Protein AF-A0A8J3AFJ2-F1 (afdb_monomer_lite)

Organism: NCBI:txid1516104

Structure (mmCIF, N/CA/C/O backbone):
data_AF-A0A8J3AFJ2-F1
#
_entry.id   AF-A0A8J3AFJ2-F1
#
loop_
_atom_site.group_PDB
_atom_site.id
_atom_site.type_symbol
_atom_site.label_atom_id
_atom_site.label_alt_id
_atom_site.label_comp_id
_atom_site.label_asym_id
_atom_site.label_entity_id
_atom_site.label_seq_id
_atom_site.pdbx_PDB_ins_code
_atom_site.Cartn_x
_atom_site.Cartn_y
_atom_site.Cartn_z
_atom_site.occupancy
_atom_site.B_iso_or_equiv
_atom_site.auth_seq_id
_atom_site.auth_comp_id
_atom_site.auth_asym_id
_atom_site.auth_atom_id
_atom_site.pdbx_PDB_model_num
ATOM 1 N N . MET A 1 1 ? -10.147 10.013 20.349 1.00 59.81 1 MET A N 1
ATOM 2 C CA . MET A 1 1 ? -10.002 10.369 18.919 1.00 59.81 1 MET A CA 1
ATOM 3 C C . MET A 1 1 ? -10.777 9.334 18.118 1.00 59.81 1 MET A C 1
ATOM 5 O O . MET A 1 1 ? -10.565 8.156 18.369 1.00 59.81 1 MET A O 1
ATOM 9 N N . ASN A 1 2 ? -11.723 9.731 17.260 1.00 79.12 2 ASN A N 1
ATOM 10 C CA . ASN A 1 2 ? -12.610 8.769 16.591 1.00 79.12 2 ASN A CA 1
ATOM 11 C C . ASN A 1 2 ? -11.804 7.804 15.711 1.00 79.12 2 ASN A C 1
ATOM 13 O O . ASN A 1 2 ? -11.023 8.247 14.869 1.00 79.12 2 ASN A O 1
ATOM 17 N N . ASN A 1 3 ? -12.034 6.497 15.868 1.00 81.25 3 ASN A N 1
ATOM 18 C CA . ASN A 1 3 ? -11.379 5.442 15.081 1.00 81.25 3 ASN A CA 1
ATOM 19 C C . ASN A 1 3 ? -11.558 5.643 13.562 1.00 81.25 3 ASN A C 1
ATOM 21 O O . ASN A 1 3 ? -10.661 5.327 12.787 1.00 81.25 3 ASN A O 1
ATOM 25 N N . HIS A 1 4 ? -12.658 6.280 13.147 1.00 83.81 4 HIS A N 1
ATOM 26 C CA . HIS A 1 4 ? -12.886 6.737 11.774 1.00 83.81 4 HIS A CA 1
ATOM 27 C C . HIS A 1 4 ? -11.843 7.741 11.267 1.00 83.81 4 HIS A C 1
ATOM 29 O O . HIS A 1 4 ? -11.381 7.618 10.138 1.00 83.81 4 HIS A O 1
ATOM 35 N N . ILE A 1 5 ? -11.456 8.722 12.090 1.00 86.44 5 ILE A N 1
ATOM 36 C CA . ILE A 1 5 ? -10.483 9.758 11.710 1.00 86.44 5 ILE A CA 1
ATOM 37 C C . ILE A 1 5 ? -9.102 9.120 11.542 1.00 86.44 5 ILE A C 1
ATOM 39 O O . ILE A 1 5 ? -8.420 9.373 10.555 1.00 86.44 5 ILE A O 1
ATOM 43 N N . ILE A 1 6 ? -8.721 8.229 12.462 1.00 87.94 6 ILE A N 1
ATOM 44 C CA . ILE A 1 6 ? -7.457 7.479 12.393 1.00 87.94 6 ILE A CA 1
ATOM 45 C C . ILE A 1 6 ? -7.434 6.577 11.153 1.00 87.94 6 ILE A C 1
ATOM 47 O O . ILE A 1 6 ? -6.445 6.560 10.422 1.00 87.94 6 ILE A O 1
ATOM 51 N N . GLY A 1 7 ? -8.535 5.868 10.888 1.00 86.75 7 GLY A N 1
ATOM 52 C CA . GLY A 1 7 ? -8.679 5.029 9.701 1.00 86.75 7 GLY A CA 1
ATOM 53 C C . GLY A 1 7 ? -8.566 5.828 8.402 1.00 86.75 7 GLY A C 1
ATOM 54 O O . GLY A 1 7 ? -7.807 5.451 7.512 1.00 86.75 7 GLY A O 1
ATOM 55 N N . GLY A 1 8 ? -9.253 6.971 8.325 1.00 89.00 8 GLY A N 1
ATOM 56 C CA . GLY A 1 8 ? -9.202 7.876 7.177 1.00 89.00 8 GLY A CA 1
ATOM 57 C C . GLY A 1 8 ? -7.803 8.438 6.923 1.00 89.00 8 GLY A C 1
ATOM 58 O O . GLY A 1 8 ? -7.320 8.378 5.795 1.00 89.00 8 GLY A O 1
ATOM 59 N N . ILE A 1 9 ? -7.112 8.908 7.969 1.00 92.50 9 ILE A N 1
ATOM 60 C CA . ILE A 1 9 ? -5.724 9.386 7.864 1.00 92.50 9 ILE A CA 1
ATOM 61 C C . ILE A 1 9 ? -4.799 8.264 7.378 1.00 92.50 9 ILE A C 1
ATOM 63 O O . ILE A 1 9 ? -3.967 8.502 6.506 1.00 92.50 9 ILE A O 1
ATOM 67 N N . GLY A 1 10 ? -4.958 7.043 7.897 1.00 89.00 10 GLY A N 1
ATOM 68 C CA . GLY A 1 10 ? -4.156 5.890 7.481 1.00 89.00 10 GLY A CA 1
ATOM 69 C C . GLY A 1 10 ? -4.313 5.557 5.995 1.00 89.00 10 GLY A C 1
ATOM 70 O O . GLY A 1 10 ? -3.319 5.349 5.301 1.00 89.00 10 GLY A O 1
ATOM 71 N N . ILE A 1 11 ? -5.546 5.583 5.480 1.00 92.75 11 ILE A N 1
ATOM 72 C CA . ILE A 1 11 ? -5.816 5.347 4.054 1.00 92.75 11 ILE A CA 1
ATOM 73 C C . ILE A 1 11 ? -5.256 6.486 3.193 1.00 92.75 11 ILE A C 1
ATOM 75 O O . ILE A 1 11 ? -4.591 6.221 2.194 1.00 92.75 11 ILE A O 1
ATOM 79 N N . 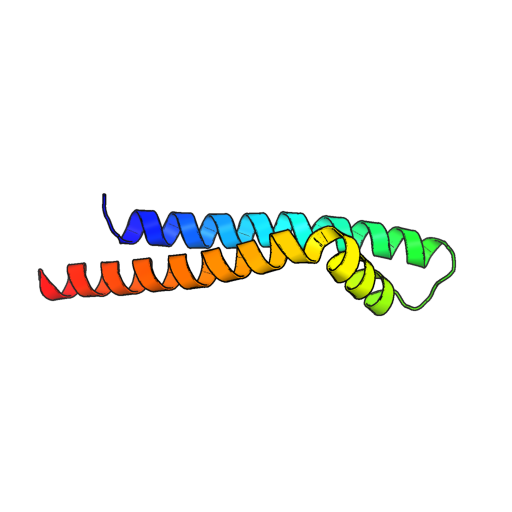LEU A 1 12 ? -5.468 7.747 3.585 1.00 93.19 12 LEU A N 1
ATOM 80 C CA . LEU A 1 12 ? -4.939 8.894 2.840 1.00 93.19 12 LEU A CA 1
ATOM 81 C C . LEU A 1 12 ? -3.408 8.869 2.777 1.00 93.19 12 LEU A C 1
ATOM 83 O O . LEU A 1 12 ? -2.839 9.035 1.701 1.00 93.19 12 LEU A O 1
ATOM 87 N N . MET A 1 13 ? -2.738 8.591 3.898 1.00 91.19 13 MET A N 1
ATOM 88 C CA . MET A 1 13 ? -1.279 8.455 3.932 1.00 91.19 13 MET A CA 1
ATOM 89 C C . MET A 1 13 ? -0.779 7.302 3.067 1.00 91.19 13 MET A C 1
ATOM 91 O O . MET A 1 13 ? 0.230 7.453 2.381 1.00 91.19 13 MET A O 1
ATOM 95 N N . SER A 1 14 ? -1.495 6.177 3.040 1.00 92.25 14 SER A N 1
ATOM 96 C CA . SER A 1 14 ? -1.172 5.064 2.147 1.00 92.25 14 SER A CA 1
ATOM 97 C C . SER A 1 14 ? -1.203 5.482 0.674 1.00 92.25 14 SER A C 1
ATOM 99 O O . SER A 1 14 ? -0.231 5.236 -0.044 1.00 92.25 14 SER A O 1
ATOM 101 N N . ILE A 1 15 ? -2.264 6.170 0.239 1.00 92.19 15 ILE A N 1
ATOM 102 C CA . ILE A 1 15 ? -2.421 6.643 -1.146 1.00 92.19 15 ILE A CA 1
ATOM 103 C C . ILE A 1 15 ? -1.315 7.636 -1.511 1.00 92.19 15 ILE A C 1
ATOM 105 O O . ILE A 1 15 ? -0.724 7.536 -2.585 1.00 92.19 15 ILE A O 1
ATOM 109 N N . ILE A 1 16 ? -1.001 8.571 -0.612 1.00 92.31 16 ILE A N 1
ATOM 110 C CA . ILE A 1 16 ? 0.050 9.569 -0.837 1.00 92.31 16 ILE A CA 1
ATOM 111 C C . ILE A 1 16 ? 1.417 8.886 -0.969 1.00 92.31 16 ILE A C 1
ATOM 113 O O . ILE A 1 16 ? 2.147 9.155 -1.922 1.00 92.31 16 ILE A O 1
ATOM 117 N N . LEU A 1 17 ? 1.754 7.960 -0.066 1.00 89.88 17 LEU A N 1
ATOM 118 C CA . LEU A 1 17 ? 3.006 7.198 -0.122 1.00 89.88 17 LEU A CA 1
ATOM 119 C C . LEU A 1 17 ? 3.100 6.327 -1.381 1.00 89.88 17 LEU A C 1
ATOM 121 O O . LEU A 1 17 ? 4.169 6.214 -1.979 1.00 89.88 17 LEU A O 1
ATOM 125 N N . PHE A 1 18 ? 1.983 5.750 -1.819 1.00 90.06 18 PHE A N 1
ATOM 126 C CA . PHE A 1 18 ? 1.922 4.996 -3.066 1.00 90.06 18 PHE A CA 1
ATOM 127 C C . PHE A 1 18 ? 2.161 5.904 -4.282 1.00 90.06 18 PHE A C 1
ATOM 129 O O . PHE A 1 18 ? 2.979 5.599 -5.145 1.00 90.06 18 PHE A O 1
ATOM 136 N N . GLY A 1 19 ? 1.525 7.076 -4.325 1.00 87.44 19 GLY A N 1
ATOM 137 C CA . GLY A 1 19 ? 1.747 8.059 -5.387 1.00 87.44 19 GLY A CA 1
ATOM 138 C C . GLY A 1 19 ? 3.201 8.538 -5.444 1.00 87.44 19 GLY A C 1
ATOM 139 O O . GLY A 1 19 ? 3.812 8.531 -6.511 1.00 87.44 19 GLY A O 1
ATOM 140 N N . MET A 1 20 ? 3.790 8.874 -4.292 1.00 86.44 20 MET A N 1
ATOM 141 C CA . MET A 1 20 ? 5.186 9.323 -4.196 1.00 86.44 20 MET A CA 1
ATOM 142 C C . MET A 1 20 ? 6.214 8.247 -4.568 1.00 86.44 20 MET A C 1
ATOM 144 O O . MET A 1 20 ? 7.360 8.588 -4.833 1.00 86.44 20 MET A O 1
ATOM 148 N N . THR A 1 21 ? 5.838 6.969 -4.602 1.00 87.69 21 THR A N 1
ATOM 149 C CA . THR A 1 21 ? 6.738 5.871 -4.992 1.00 87.69 21 THR A CA 1
ATOM 150 C C . THR A 1 21 ? 6.571 5.474 -6.450 1.00 87.69 21 THR A C 1
ATOM 152 O O . THR A 1 21 ? 7.558 5.296 -7.169 1.00 87.69 21 THR A O 1
ATOM 155 N N . VAL A 1 22 ? 5.327 5.381 -6.917 1.00 84.44 22 VAL A N 1
ATOM 156 C CA . VAL A 1 22 ? 5.027 4.981 -8.292 1.00 84.44 22 VAL A CA 1
ATOM 157 C C . VAL A 1 22 ? 5.388 6.091 -9.273 1.00 84.44 22 VAL A C 1
ATOM 159 O O . VAL A 1 22 ? 6.085 5.813 -10.242 1.00 84.44 22 VAL A O 1
ATOM 162 N N . ILE A 1 23 ? 4.992 7.346 -9.022 1.00 85.56 23 ILE A N 1
ATOM 163 C CA . ILE A 1 23 ? 5.187 8.448 -9.984 1.00 85.56 23 ILE A CA 1
ATOM 164 C C . ILE A 1 23 ? 6.672 8.630 -10.356 1.00 85.56 23 ILE A C 1
ATOM 166 O O . ILE A 1 23 ? 6.974 8.609 -11.552 1.00 85.56 23 ILE A O 1
ATOM 170 N N . PRO A 1 24 ? 7.625 8.736 -9.406 1.00 82.19 24 PRO A N 1
ATOM 171 C CA . PRO A 1 24 ? 9.038 8.889 -9.754 1.00 82.19 24 PRO A CA 1
ATOM 172 C C . PRO A 1 24 ? 9.612 7.660 -10.455 1.00 82.19 24 PRO A C 1
ATOM 174 O O . PRO A 1 24 ? 10.422 7.801 -11.366 1.00 82.19 24 PRO A O 1
ATOM 177 N N . SER A 1 25 ? 9.176 6.458 -10.072 1.00 81.56 25 SER A N 1
ATOM 178 C CA . SER A 1 25 ? 9.634 5.215 -10.701 1.00 81.56 25 SER A CA 1
ATOM 179 C C . SER A 1 25 ? 9.195 5.129 -12.165 1.00 81.56 25 SER A C 1
ATOM 181 O O . SER A 1 25 ? 9.972 4.706 -13.022 1.00 81.56 25 SER A O 1
ATOM 183 N N . THR A 1 26 ? 7.990 5.612 -12.476 1.00 81.19 26 THR A N 1
ATOM 184 C CA . THR A 1 26 ? 7.497 5.736 -13.853 1.00 81.19 26 THR A CA 1
ATOM 185 C C . THR A 1 26 ? 8.308 6.756 -14.650 1.00 81.19 26 THR A C 1
ATOM 187 O O . THR A 1 26 ? 8.675 6.480 -15.788 1.00 81.19 26 THR A O 1
ATOM 190 N N . VAL A 1 27 ? 8.644 7.907 -14.055 1.00 81.06 27 VAL A N 1
ATOM 191 C CA . VAL A 1 27 ? 9.467 8.942 -14.709 1.00 81.06 27 VAL A CA 1
ATOM 192 C C . VAL A 1 27 ? 10.880 8.429 -14.998 1.00 81.06 27 VAL A C 1
ATOM 194 O O . VAL A 1 27 ? 11.351 8.553 -16.125 1.00 81.06 27 VAL A O 1
ATOM 197 N N . ILE A 1 28 ? 11.534 7.789 -14.020 1.00 76.81 28 ILE A N 1
ATOM 198 C CA . ILE A 1 28 ? 12.872 7.193 -14.186 1.00 76.81 28 ILE A CA 1
ATOM 199 C C . ILE A 1 28 ? 12.857 6.151 -15.302 1.00 76.81 28 ILE A C 1
ATOM 201 O O . ILE A 1 28 ? 13.749 6.124 -16.151 1.00 76.81 28 ILE A O 1
ATOM 205 N N . SER A 1 29 ? 11.832 5.301 -15.318 1.00 74.12 29 SER A N 1
ATOM 206 C CA . SER A 1 29 ? 11.695 4.316 -16.374 1.00 74.12 29 SER A CA 1
ATOM 207 C C . SER A 1 29 ? 11.489 4.952 -17.740 1.00 74.12 29 SER A C 1
ATOM 209 O O . SER A 1 29 ? 12.059 4.458 -18.708 1.00 74.12 29 SER A O 1
ATOM 211 N N . LEU A 1 30 ? 10.674 6.002 -17.840 1.00 75.75 30 LEU A N 1
ATOM 212 C CA . LEU A 1 30 ? 10.405 6.671 -19.109 1.00 75.75 30 LEU A CA 1
ATOM 213 C C . LEU A 1 30 ? 11.693 7.280 -19.680 1.00 75.75 30 LEU A C 1
ATOM 215 O O . LEU A 1 30 ? 12.009 7.056 -20.845 1.00 75.75 30 LEU A O 1
ATOM 219 N N . SER A 1 31 ? 12.510 7.916 -18.834 1.00 71.88 31 SER A N 1
ATOM 220 C CA . SER A 1 31 ? 13.850 8.389 -19.213 1.00 71.88 31 SER A CA 1
ATOM 221 C C . SER A 1 31 ? 14.795 7.261 -19.653 1.00 71.88 31 SER A C 1
ATOM 223 O O . SER A 1 31 ? 15.697 7.484 -20.458 1.00 71.88 31 SER A O 1
ATOM 225 N N . GLY A 1 32 ? 14.619 6.044 -19.130 1.00 67.69 32 GLY A N 1
ATOM 226 C CA . GLY A 1 32 ? 15.359 4.858 -19.567 1.00 67.69 32 GLY A CA 1
ATOM 227 C C . GLY A 1 32 ? 14.929 4.346 -20.945 1.00 67.69 32 GLY A C 1
ATOM 228 O O . GLY A 1 32 ? 15.776 3.892 -21.713 1.00 67.69 32 GLY A O 1
ATOM 229 N N . VAL A 1 33 ? 13.641 4.469 -21.279 1.00 67.19 33 VAL A N 1
ATOM 230 C CA . VAL A 1 33 ? 13.085 4.096 -22.592 1.00 67.19 33 VAL A CA 1
ATOM 231 C C . VAL A 1 33 ? 13.574 5.036 -23.685 1.00 67.19 33 VAL A C 1
ATOM 233 O O . VAL A 1 33 ? 14.001 4.575 -24.740 1.00 67.19 33 VAL A O 1
ATOM 236 N N . GLU A 1 34 ? 13.620 6.343 -23.413 1.00 65.44 34 GLU A N 1
ATOM 237 C CA . GLU A 1 34 ? 14.146 7.350 -24.349 1.00 65.44 34 GLU A CA 1
ATOM 238 C C . GLU A 1 34 ? 15.620 7.114 -24.733 1.00 65.44 34 GLU A C 1
ATOM 240 O O . GLU A 1 34 ? 16.082 7.599 -25.763 1.00 65.44 34 GLU A O 1
ATOM 245 N N . ARG A 1 35 ? 16.360 6.320 -23.946 1.00 69.38 35 ARG A N 1
ATOM 246 C CA . ARG A 1 35 ? 17.737 5.889 -24.246 1.00 69.38 35 ARG A CA 1
ATOM 247 C C . ARG A 1 35 ? 17.823 4.613 -25.098 1.00 69.38 35 ARG A C 1
ATOM 249 O O . ARG A 1 35 ? 18.907 4.048 -25.217 1.00 69.38 35 ARG A O 1
ATOM 256 N N . GLY A 1 36 ? 16.714 4.171 -25.694 1.00 66.00 36 GLY A N 1
ATOM 257 C CA . GLY A 1 36 ? 16.660 3.018 -26.601 1.00 66.00 36 GLY A CA 1
ATOM 258 C C . GLY A 1 36 ? 16.450 1.673 -25.904 1.00 66.00 36 GLY A C 1
ATOM 259 O O . GLY A 1 36 ? 16.781 0.635 -26.471 1.00 66.00 36 GLY A O 1
ATOM 260 N N . ASN A 1 37 ? 15.936 1.675 -24.669 1.00 62.25 37 ASN A N 1
ATOM 261 C CA . ASN A 1 37 ? 15.621 0.450 -23.941 1.00 62.25 37 ASN A CA 1
ATOM 262 C C . ASN A 1 37 ? 14.106 0.181 -23.979 1.00 62.25 37 ASN A C 1
ATOM 264 O O . ASN A 1 37 ? 13.351 0.735 -23.183 1.00 62.25 37 ASN A O 1
ATOM 268 N N . ASP A 1 38 ? 13.659 -0.692 -24.885 1.00 66.25 38 ASP A N 1
ATOM 269 C CA . ASP A 1 38 ? 12.233 -1.001 -25.110 1.00 66.25 38 ASP A CA 1
ATOM 270 C C . ASP A 1 38 ? 11.539 -1.714 -23.927 1.00 66.25 38 ASP A C 1
ATOM 272 O O . ASP A 1 38 ? 10.324 -1.917 -23.923 1.00 66.25 38 ASP A O 1
ATOM 276 N N . GLN A 1 39 ? 12.277 -2.077 -22.873 1.00 69.50 39 GLN A N 1
ATOM 277 C CA . GLN A 1 39 ? 11.745 -2.776 -21.701 1.00 69.50 39 GLN A CA 1
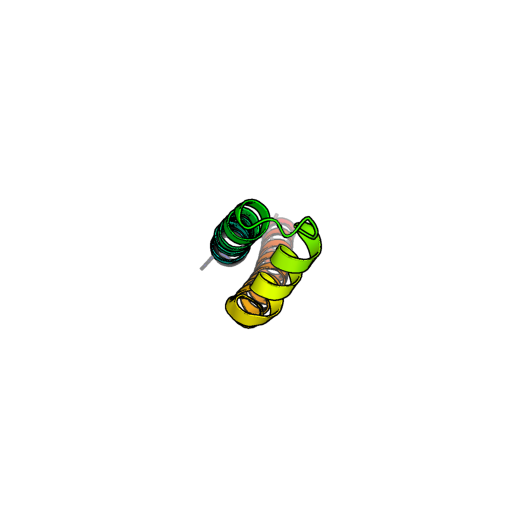ATOM 278 C C . GLN A 1 39 ? 11.200 -1.824 -20.618 1.00 69.50 39 GLN A C 1
ATOM 280 O O . GLN A 1 39 ? 11.592 -1.904 -19.451 1.00 69.50 39 GLN A O 1
ATOM 285 N N . SER A 1 40 ? 10.271 -0.930 -20.977 1.00 67.62 40 SER A N 1
ATOM 286 C CA . SER A 1 40 ? 9.730 0.085 -20.052 1.00 67.62 40 SER A CA 1
ATOM 287 C C . SER A 1 40 ? 9.148 -0.518 -18.765 1.00 67.62 40 SER A C 1
ATOM 289 O O . SER A 1 40 ? 9.485 -0.098 -17.668 1.00 67.62 40 SER A O 1
ATOM 291 N N . LEU A 1 41 ? 8.349 -1.583 -18.852 1.00 66.38 41 LEU A N 1
ATOM 292 C CA . LEU A 1 41 ? 7.743 -2.211 -17.670 1.00 66.38 41 LEU A CA 1
ATOM 293 C C . LEU A 1 41 ? 8.777 -2.868 -16.744 1.00 66.38 41 LEU A C 1
ATOM 295 O O . LEU A 1 41 ? 8.616 -2.848 -15.523 1.00 66.38 41 LEU A O 1
ATOM 299 N N . TYR A 1 42 ? 9.857 -3.409 -17.311 1.00 72.75 42 TYR A N 1
ATOM 300 C CA . TYR A 1 42 ? 10.963 -3.973 -16.538 1.00 72.75 42 TYR A CA 1
ATOM 301 C C . TYR A 1 42 ? 11.751 -2.875 -15.815 1.00 72.75 42 TYR A C 1
ATOM 303 O O . TYR A 1 42 ? 12.106 -3.024 -14.645 1.00 72.75 42 TYR A O 1
ATOM 311 N N . LEU A 1 43 ? 11.970 -1.741 -16.483 1.00 71.81 43 LEU A N 1
ATOM 312 C CA . LEU A 1 43 ? 12.604 -0.558 -15.905 1.00 71.81 43 LEU A CA 1
ATOM 313 C C . LEU A 1 43 ? 11.762 0.046 -14.771 1.00 71.81 43 LEU A C 1
ATOM 315 O O . LEU A 1 43 ? 12.321 0.350 -13.718 1.00 71.81 43 LEU A O 1
ATOM 319 N N . ILE A 1 44 ? 10.434 0.142 -14.935 1.00 78.88 44 ILE A N 1
ATOM 320 C CA . ILE A 1 44 ? 9.505 0.556 -13.867 1.00 78.88 44 ILE A CA 1
ATOM 321 C C . ILE A 1 44 ? 9.648 -0.387 -12.673 1.00 78.88 44 ILE A C 1
ATOM 323 O O . ILE A 1 44 ? 9.924 0.067 -11.565 1.00 78.88 44 ILE A O 1
ATOM 327 N N . GLY A 1 45 ? 9.504 -1.697 -12.895 1.00 71.88 45 GLY A N 1
ATOM 328 C CA . GLY A 1 45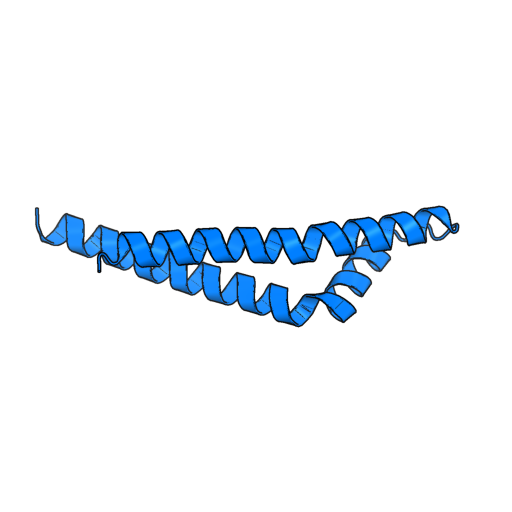 ? 9.585 -2.698 -11.831 1.00 71.88 45 GLY A CA 1
ATOM 329 C C . GLY A 1 45 ? 10.921 -2.663 -11.088 1.00 71.88 45 GLY A C 1
ATOM 330 O O . GLY A 1 45 ? 10.943 -2.703 -9.860 1.00 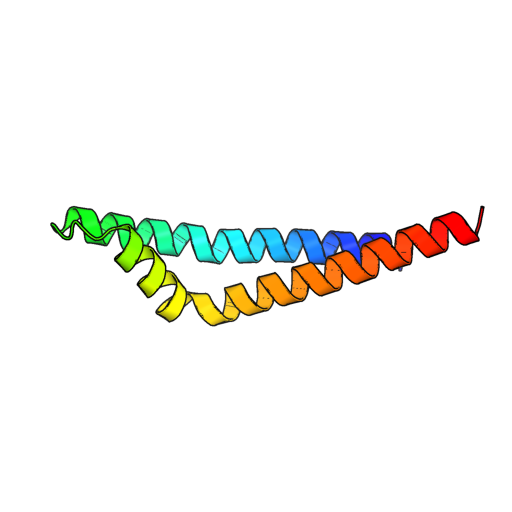71.88 45 GLY A O 1
ATOM 331 N N . THR A 1 46 ? 12.027 -2.500 -11.814 1.00 78.19 46 THR A N 1
ATOM 332 C CA . THR A 1 46 ? 13.372 -2.410 -11.231 1.00 78.19 46 THR A CA 1
ATOM 333 C C . THR A 1 46 ? 13.552 -1.122 -10.428 1.00 78.19 46 THR A C 1
ATOM 335 O O . THR A 1 46 ? 14.046 -1.168 -9.305 1.00 78.19 46 THR A O 1
ATOM 338 N N . ALA A 1 47 ? 13.113 0.027 -10.950 1.00 76.81 47 ALA A N 1
ATOM 339 C CA . ALA A 1 47 ? 13.177 1.299 -10.230 1.00 76.81 47 ALA A CA 1
ATOM 340 C C . ALA A 1 47 ? 12.330 1.263 -8.947 1.00 76.81 47 ALA A C 1
ATOM 342 O O . ALA A 1 47 ? 12.791 1.689 -7.885 1.00 76.81 47 ALA A O 1
ATOM 343 N N . LEU A 1 48 ? 11.134 0.674 -9.024 1.00 78.38 48 LEU A N 1
ATOM 344 C CA . LEU A 1 48 ? 10.267 0.460 -7.870 1.00 78.38 48 LEU A CA 1
ATOM 345 C C . LEU A 1 48 ? 10.917 -0.451 -6.826 1.00 78.38 48 LEU A C 1
ATOM 347 O O . LEU A 1 48 ? 10.911 -0.115 -5.643 1.00 78.38 48 LEU A O 1
ATOM 351 N N . PHE A 1 49 ? 11.503 -1.573 -7.245 1.00 75.50 49 PHE A N 1
ATOM 352 C CA . PHE A 1 49 ? 12.112 -2.539 -6.333 1.00 75.50 49 PHE A CA 1
ATOM 353 C C . PHE A 1 49 ? 13.405 -2.013 -5.694 1.00 75.50 49 PHE A C 1
ATOM 355 O O . PHE A 1 49 ? 13.666 -2.270 -4.522 1.00 75.50 49 PHE A O 1
ATOM 362 N N . ASN A 1 50 ? 14.202 -1.241 -6.433 1.00 76.81 50 ASN A N 1
ATOM 363 C CA . ASN A 1 50 ? 15.510 -0.794 -5.960 1.00 76.81 50 ASN A CA 1
ATOM 364 C C . ASN A 1 50 ? 15.436 0.507 -5.145 1.00 76.81 50 ASN A C 1
ATOM 366 O O . ASN A 1 50 ? 16.131 0.644 -4.142 1.00 76.81 50 ASN A O 1
ATOM 370 N N . ASN A 1 51 ? 14.572 1.451 -5.540 1.00 73.62 51 ASN A N 1
ATOM 371 C CA . ASN A 1 51 ? 14.528 2.783 -4.925 1.00 73.62 51 ASN A CA 1
ATOM 372 C C . ASN A 1 51 ? 13.286 3.027 -4.063 1.00 73.62 51 ASN A C 1
ATOM 374 O O . ASN A 1 51 ? 13.282 3.952 -3.255 1.00 73.62 51 ASN A O 1
ATOM 378 N N . SER A 1 52 ? 12.210 2.261 -4.249 1.00 79.94 52 SER A N 1
ATOM 379 C CA . SER A 1 52 ? 10.902 2.577 -3.655 1.00 79.94 52 SER A CA 1
ATOM 380 C C . SER A 1 52 ? 10.230 1.412 -2.931 1.00 79.94 52 SER A C 1
ATOM 382 O O . SER A 1 52 ? 9.106 1.556 -2.458 1.00 79.94 52 SER A O 1
ATOM 384 N N . PHE A 1 53 ? 10.916 0.283 -2.754 1.00 83.62 53 PHE A N 1
ATOM 385 C CA . PHE A 1 53 ? 10.340 -0.908 -2.130 1.00 83.62 53 PHE A CA 1
ATOM 386 C C . PHE A 1 53 ? 9.928 -0.683 -0.669 1.00 83.62 53 PHE A C 1
ATOM 388 O O . PHE A 1 53 ? 8.814 -1.022 -0.275 1.00 83.62 53 PHE A O 1
ATOM 395 N N . ILE A 1 54 ? 10.795 -0.044 0.123 1.00 86.75 54 ILE A N 1
ATOM 396 C CA . ILE A 1 54 ? 10.529 0.282 1.533 1.00 86.75 54 ILE A CA 1
ATOM 397 C C .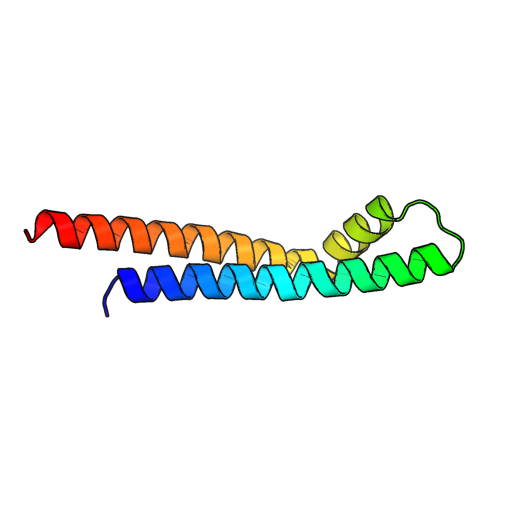 ILE A 1 54 ? 9.278 1.170 1.679 1.00 86.75 54 ILE A C 1
ATOM 399 O O . ILE A 1 54 ? 8.344 0.760 2.371 1.00 86.75 54 ILE A O 1
ATOM 403 N N . PRO A 1 55 ? 9.193 2.352 1.037 1.00 85.50 55 PRO A N 1
ATOM 404 C CA . PRO A 1 55 ? 8.006 3.197 1.158 1.00 85.50 55 PRO A CA 1
ATOM 405 C C . PRO A 1 55 ? 6.734 2.550 0.586 1.00 85.50 55 PRO A C 1
ATOM 407 O O . PRO A 1 55 ? 5.641 2.837 1.077 1.00 85.50 55 PRO A O 1
ATOM 410 N N . LEU A 1 56 ? 6.849 1.624 -0.371 1.00 87.88 56 LEU A N 1
ATOM 411 C CA . LEU A 1 56 ? 5.707 0.878 -0.902 1.00 87.88 56 LEU A CA 1
ATOM 412 C C . LEU A 1 56 ? 5.175 -0.156 0.102 1.00 87.88 56 LEU A C 1
ATOM 414 O O . LEU A 1 56 ? 3.967 -0.239 0.315 1.00 87.88 56 LEU A O 1
ATOM 418 N N . ILE A 1 57 ? 6.061 -0.868 0.806 1.00 90.94 57 ILE A N 1
ATOM 419 C CA . ILE A 1 57 ? 5.670 -1.723 1.938 1.00 90.94 57 ILE A CA 1
ATOM 420 C C . ILE A 1 57 ? 4.989 -0.890 3.024 1.00 90.94 57 ILE A C 1
ATOM 422 O O . ILE A 1 57 ? 3.938 -1.277 3.533 1.00 90.94 57 ILE A O 1
ATOM 426 N N . VAL A 1 58 ? 5.559 0.266 3.368 1.00 91.12 58 VAL A N 1
ATOM 427 C CA . VAL A 1 58 ? 4.985 1.156 4.385 1.00 91.12 58 VAL A CA 1
ATOM 428 C C . VAL A 1 58 ? 3.591 1.629 3.961 1.00 91.12 58 VAL A C 1
ATOM 430 O O . VAL A 1 58 ? 2.665 1.567 4.768 1.00 91.12 58 VAL A O 1
ATOM 433 N N . SER A 1 59 ? 3.397 2.005 2.693 1.00 92.19 59 SER A N 1
ATOM 434 C CA . SER A 1 59 ? 2.077 2.333 2.138 1.00 92.19 59 SER A CA 1
ATOM 435 C C . SER A 1 59 ? 1.071 1.190 2.322 1.00 92.19 59 SER A C 1
ATOM 437 O O . SER A 1 59 ? -0.044 1.432 2.789 1.00 92.19 59 SER A O 1
ATOM 439 N N . ILE A 1 60 ? 1.463 -0.055 2.035 1.00 92.56 60 ILE A N 1
ATOM 440 C CA . ILE A 1 60 ? 0.603 -1.235 2.212 1.00 92.56 60 ILE A CA 1
ATOM 441 C C . ILE A 1 60 ? 0.228 -1.424 3.687 1.00 92.56 60 ILE A C 1
ATOM 443 O O . ILE A 1 60 ? -0.940 -1.653 4.009 1.00 92.56 60 ILE A O 1
ATOM 447 N N . VAL A 1 61 ? 1.190 -1.290 4.603 1.00 93.75 61 VAL A N 1
ATOM 448 C CA . VAL A 1 61 ? 0.932 -1.397 6.047 1.00 93.75 61 VAL A CA 1
ATOM 449 C C . VAL A 1 61 ? -0.064 -0.327 6.497 1.00 93.75 61 VAL A C 1
ATOM 451 O O . VAL A 1 61 ? -1.044 -0.652 7.171 1.00 93.75 61 VAL A O 1
ATOM 454 N N . PHE A 1 62 ? 0.125 0.927 6.079 1.00 91.62 62 PHE A N 1
ATOM 455 C CA . PHE A 1 62 ? -0.808 2.014 6.384 1.00 91.62 62 PHE A CA 1
ATOM 456 C C . PHE A 1 62 ? -2.204 1.775 5.806 1.00 91.62 62 PHE A C 1
ATOM 458 O O . PHE A 1 62 ? -3.187 2.090 6.477 1.00 91.62 62 PHE A O 1
ATOM 465 N N . LEU A 1 63 ? -2.310 1.162 4.623 1.00 92.62 63 LEU A N 1
ATOM 466 C CA . LEU A 1 63 ? -3.593 0.787 4.030 1.00 92.62 63 LEU A CA 1
ATOM 467 C C . LEU A 1 63 ? -4.342 -0.198 4.934 1.00 92.62 63 LEU A C 1
ATOM 469 O O . LEU A 1 63 ? -5.488 0.043 5.311 1.00 92.62 63 LEU A O 1
ATOM 473 N N . PHE A 1 64 ? -3.686 -1.298 5.316 1.00 94.25 64 PHE A N 1
ATOM 474 C CA . PHE A 1 64 ? -4.303 -2.340 6.136 1.00 94.25 64 PHE A CA 1
ATOM 475 C C . PHE A 1 64 ? -4.665 -1.832 7.529 1.00 94.25 64 PHE A C 1
ATOM 477 O O . PHE A 1 64 ? -5.757 -2.120 8.025 1.00 94.25 64 PHE A O 1
ATOM 484 N N . VAL A 1 65 ? -3.778 -1.056 8.152 1.00 92.69 65 VAL A N 1
ATOM 485 C CA . VAL A 1 65 ? -4.046 -0.424 9.448 1.00 92.69 65 VAL A CA 1
ATOM 486 C C . VAL A 1 65 ? -5.215 0.555 9.321 1.00 92.69 65 VAL A C 1
ATOM 488 O O . VAL A 1 65 ? -6.159 0.476 10.105 1.00 92.69 65 VAL A O 1
ATOM 491 N N . GLY A 1 66 ? -5.210 1.414 8.300 1.00 90.50 66 GLY A N 1
ATOM 492 C CA . GLY A 1 66 ? -6.283 2.367 8.025 1.00 90.50 66 GLY A CA 1
ATOM 493 C C . GLY A 1 66 ? -7.642 1.683 7.868 1.00 90.50 66 GLY A C 1
ATOM 494 O O . GLY A 1 66 ? -8.586 2.020 8.580 1.00 90.50 66 GLY A O 1
ATOM 495 N N . ILE A 1 67 ? -7.721 0.648 7.025 1.00 92.81 67 ILE A N 1
ATOM 496 C CA . ILE A 1 67 ? -8.938 -0.154 6.814 1.00 92.81 67 ILE A CA 1
ATOM 497 C C . ILE A 1 67 ? -9.408 -0.803 8.122 1.00 92.81 67 ILE A C 1
ATOM 499 O O . ILE A 1 67 ? -10.594 -0.738 8.447 1.00 92.81 67 ILE A O 1
ATOM 503 N N . ARG A 1 68 ? -8.501 -1.397 8.910 1.00 91.12 68 ARG A N 1
ATOM 504 C CA . ARG A 1 68 ? -8.843 -2.012 10.205 1.00 91.12 68 ARG A CA 1
ATOM 505 C C . ARG A 1 68 ? -9.486 -1.008 11.161 1.00 91.12 68 ARG A C 1
ATOM 507 O O . ARG A 1 68 ? -10.501 -1.331 11.778 1.00 91.12 68 ARG A O 1
ATOM 514 N N . TYR A 1 69 ? -8.922 0.195 11.274 1.00 89.81 69 TYR A N 1
ATOM 515 C CA . TYR A 1 69 ? -9.470 1.252 12.128 1.00 89.81 69 TYR A CA 1
ATOM 516 C C . TYR A 1 69 ? -10.795 1.806 11.603 1.00 89.81 69 TYR A C 1
ATOM 518 O O . TYR A 1 69 ? -11.687 2.090 12.400 1.00 89.81 69 TYR A O 1
ATOM 526 N N . LEU A 1 70 ? -10.959 1.893 10.282 1.00 88.88 70 LEU A N 1
ATOM 527 C CA . LEU A 1 70 ? -12.201 2.345 9.659 1.00 88.88 70 LEU A CA 1
ATOM 528 C C . LEU A 1 70 ? -13.339 1.343 9.907 1.00 88.88 70 LEU A C 1
ATOM 530 O O . LEU A 1 70 ? -14.395 1.733 10.394 1.00 88.88 70 LEU A O 1
ATOM 534 N N . ILE A 1 71 ? -13.093 0.042 9.706 1.00 88.56 71 ILE A N 1
ATOM 535 C CA . ILE A 1 71 ? -14.058 -1.027 10.023 1.00 88.56 71 ILE A CA 1
ATOM 536 C C . ILE A 1 71 ? -14.415 -1.017 11.514 1.00 88.56 71 ILE A C 1
ATOM 538 O O . ILE A 1 71 ? -15.588 -1.125 11.872 1.00 88.56 71 ILE A O 1
ATOM 542 N N . LYS A 1 72 ? -13.414 -0.874 12.396 1.00 86.75 72 LYS A N 1
ATOM 543 C CA . LYS A 1 72 ? -13.647 -0.794 13.844 1.00 86.75 72 LYS A CA 1
ATOM 544 C C . LYS A 1 72 ? -14.514 0.414 14.202 1.00 86.75 72 LYS A C 1
ATOM 546 O O . LYS A 1 72 ? -15.448 0.265 14.982 1.00 86.75 72 LYS A O 1
ATOM 551 N N . GLY A 1 73 ? -14.236 1.569 13.599 1.00 85.62 73 GLY A N 1
ATOM 552 C CA . GLY A 1 73 ? -15.036 2.777 13.766 1.00 85.62 73 GLY A CA 1
ATOM 553 C C . GLY A 1 73 ? -16.485 2.573 13.332 1.00 85.62 73 GLY A C 1
ATOM 554 O O . GLY A 1 73 ? -17.387 2.906 14.096 1.00 85.62 73 GLY A O 1
ATOM 555 N N . ILE A 1 74 ? -16.717 1.998 12.146 1.00 85.44 74 ILE A N 1
ATOM 556 C CA . ILE A 1 74 ? -18.073 1.744 11.629 1.00 85.44 74 ILE A CA 1
ATOM 557 C C . ILE A 1 74 ? -18.837 0.833 12.592 1.00 85.44 74 ILE A C 1
ATOM 559 O O . ILE A 1 74 ? -19.986 1.107 12.926 1.00 85.44 74 ILE A O 1
ATOM 563 N N . LYS A 1 75 ? -18.188 -0.228 13.085 1.00 84.56 75 LYS A N 1
ATOM 564 C CA . LYS A 1 75 ? -18.802 -1.158 14.038 1.00 84.56 75 LYS A CA 1
ATOM 565 C C . LYS A 1 75 ? -19.149 -0.488 15.371 1.00 84.56 75 LYS A C 1
ATOM 567 O O . LYS A 1 75 ? -20.212 -0.756 15.916 1.00 84.56 75 LYS A O 1
ATOM 572 N N . GLU A 1 76 ? -18.275 0.371 15.891 1.00 82.50 76 GLU A N 1
ATOM 573 C CA . GLU A 1 76 ? -18.558 1.169 17.094 1.00 82.50 76 GLU A CA 1
ATOM 574 C C . GLU A 1 76 ? -19.740 2.117 16.886 1.00 82.50 76 GLU A C 1
ATOM 576 O O . GLU A 1 76 ? -20.579 2.219 17.771 1.00 82.50 76 GLU A O 1
ATOM 581 N N . TYR A 1 77 ? -19.838 2.760 15.720 1.00 77.06 77 TYR A N 1
ATOM 582 C CA . TYR A 1 77 ? -20.960 3.639 15.389 1.00 77.06 77 TYR A CA 1
ATOM 583 C C . TYR A 1 77 ? -22.291 2.878 15.316 1.00 77.06 77 TYR A C 1
ATOM 585 O O . TYR A 1 77 ? -23.281 3.329 15.880 1.00 77.06 77 TYR A O 1
ATOM 593 N N . TYR A 1 78 ? -22.302 1.697 14.690 1.00 72.44 78 TYR A N 1
ATOM 594 C CA . TYR A 1 7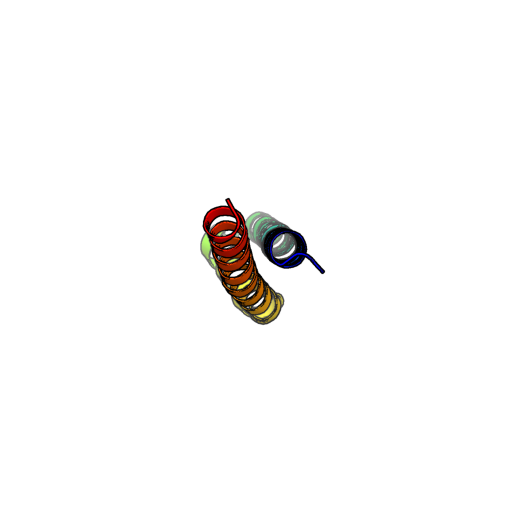8 ? -23.502 0.859 14.593 1.00 72.44 78 TYR A CA 1
ATOM 595 C C . TYR A 1 78 ? -23.919 0.213 15.920 1.00 72.44 78 TYR A C 1
ATOM 597 O O . TYR A 1 78 ? -25.104 0.024 16.138 1.00 72.44 78 TYR A O 1
ATOM 605 N N . ASN A 1 79 ? -22.978 -0.125 16.807 1.00 70.12 79 ASN A N 1
ATOM 606 C CA . ASN A 1 79 ? -23.297 -0.693 18.125 1.00 70.12 79 ASN A CA 1
ATOM 607 C C . ASN A 1 79 ? -23.780 0.353 19.147 1.00 70.12 79 ASN A C 1
ATOM 609 O O . ASN A 1 79 ? -24.260 -0.024 20.213 1.00 70.12 79 ASN A O 1
ATOM 613 N N . PHE A 1 80 ? -23.587 1.644 18.865 1.00 57.50 80 PHE A N 1
ATOM 614 C CA . PHE A 1 80 ? -24.056 2.751 19.704 1.00 57.50 80 PHE A CA 1
ATOM 615 C C . PHE A 1 80 ? -25.428 3.301 19.275 1.00 57.50 80 PHE A C 1
ATOM 617 O O . PHE A 1 80 ? -25.942 4.191 19.954 1.00 57.50 80 PHE A O 1
ATOM 624 N N . SER A 1 81 ? -25.991 2.803 18.167 1.00 51.38 81 SER A N 1
ATOM 625 C CA . SER A 1 81 ? -27.317 3.158 17.642 1.00 51.38 81 SER A CA 1
ATOM 626 C C . SER A 1 81 ? -28.331 2.050 17.886 1.00 51.38 81 SER A C 1
ATOM 628 O O . SER A 1 81 ? -29.529 2.405 17.852 1.00 51.38 81 SER A O 1
#

Sequence (81 aa):
MNNHIIGGIGILMSIILFGMTVIPSTVISLSGVERGNDQSLYLIGTALFNNSFIPLIVSIVFLFVGIRYLIKGIKEYYNFS

pLDDT: mean 81.46, std 9.97, range [51.38, 94.25]

Foldseek 3Di:
DQLQVLLVVLLVLLVVLVCVLQVVLLVQLVVVVVVVDVPSVVSSVCSSVPPPVVSNVVSVVSNVSSVVSNVVNVVVVVVVD

Radius of gyration: 17.71 Å; chains: 1; bounding box: 45×14×46 Å

Secondary structure (DSSP, 8-state):
--HHHHHHHHHHHHHHHHHHHHHHHHHHHHHHHTTT---HHHHHHHHHHHHSHHHHHHHHHHHHHHHHHHHHHHHHHHHT-